Protein AF-A0A2S7XIA9-F1 (afdb_monomer_lite)

Secondary structure (DSSP, 8-state):
--HHHHHHHHHHHHHHIIIII--HHHHHHHHHHHHHHHHHHHHHHHHHHHHHHHHH-TT--GGGGGG-----------TT--HHHHHHHHHHHHHHHHHHHHHTTPPPPHHHHHHHHHHHTTT-

Sequence (124 aa):
MDNVSIALHQLNRAIDLYFEQKDFVSAITLSNAAQAILVKKWIVDSQAKACEDVIFNSTQSPDILQYAHKMDLCISFSSLDSHDELEEKAHQILMRCCENIMRMNLPRSNQVSVFIRSKSKILV

pLDDT: mean 82.2, std 17.35, range [29.97, 97.81]

Radius of gyration: 16.8 Å; chains: 1; bounding box: 39×35×50 Å

Structure (mmCIF, N/CA/C/O backbone):
data_AF-A0A2S7XIA9-F1
#
_entry.id   AF-A0A2S7XIA9-F1
#
loop_
_atom_site.group_PDB
_atom_site.id
_atom_site.type_symbol
_atom_site.label_atom_id
_atom_site.label_alt_id
_atom_site.label_comp_id
_atom_site.label_asym_id
_atom_site.label_entity_id
_atom_site.label_seq_id
_atom_site.pdbx_PDB_ins_code
_atom_site.Cartn_x
_atom_site.Cartn_y
_atom_site.Cartn_z
_atom_site.occupancy
_atom_site.B_iso_or_equiv
_atom_site.auth_seq_id
_atom_site.auth_comp_id
_atom_site.auth_asym_id
_atom_site.auth_atom_id
_atom_site.pdbx_PDB_model_num
ATOM 1 N N . MET A 1 1 ? 5.325 -15.724 -9.581 1.00 53.66 1 MET A N 1
ATOM 2 C CA . MET A 1 1 ? 4.307 -14.907 -8.890 1.00 53.66 1 MET A CA 1
ATOM 3 C C . MET A 1 1 ? 4.792 -13.469 -8.972 1.00 53.66 1 MET A C 1
ATOM 5 O O . MET A 1 1 ? 5.955 -13.243 -8.665 1.00 53.66 1 MET A O 1
ATOM 9 N N . ASP A 1 2 ? 3.995 -12.546 -9.501 1.00 83.25 2 ASP A N 1
ATOM 10 C CA . ASP A 1 2 ? 4.416 -11.151 -9.668 1.00 83.25 2 ASP A CA 1
ATOM 11 C C . ASP A 1 2 ? 4.419 -10.440 -8.303 1.00 83.25 2 ASP A C 1
ATOM 13 O O . ASP A 1 2 ? 3.388 -10.366 -7.633 1.00 83.25 2 ASP A O 1
ATOM 17 N N . ASN A 1 3 ? 5.586 -9.949 -7.872 1.00 87.88 3 ASN A N 1
ATOM 18 C CA . ASN A 1 3 ? 5.756 -9.295 -6.571 1.00 87.88 3 ASN A CA 1
ATOM 19 C C . ASN A 1 3 ? 4.836 -8.073 -6.428 1.00 87.88 3 ASN A C 1
ATOM 21 O O . ASN A 1 3 ? 4.356 -7.791 -5.333 1.00 87.88 3 ASN A O 1
ATOM 25 N N . VAL A 1 4 ? 4.525 -7.384 -7.530 1.00 90.31 4 VAL A N 1
ATOM 26 C CA . VAL A 1 4 ? 3.591 -6.249 -7.516 1.00 90.31 4 VAL A CA 1
ATOM 27 C C . VAL A 1 4 ? 2.192 -6.701 -7.137 1.00 90.31 4 VAL A C 1
ATOM 29 O O . VAL A 1 4 ? 1.556 -6.085 -6.289 1.00 90.31 4 VAL A O 1
ATOM 32 N N . SER A 1 5 ? 1.732 -7.809 -7.710 1.00 92.69 5 SER A N 1
ATOM 33 C CA . SER A 1 5 ? 0.429 -8.387 -7.383 1.00 92.69 5 SER A CA 1
ATOM 34 C C . SER A 1 5 ? 0.323 -8.751 -5.893 1.00 92.69 5 SER A C 1
ATOM 36 O O . SER A 1 5 ? -0.724 -8.534 -5.284 1.00 92.69 5 SER A O 1
ATOM 38 N N . ILE A 1 6 ? 1.417 -9.221 -5.276 1.00 93.81 6 ILE A N 1
ATOM 39 C CA . ILE A 1 6 ? 1.489 -9.464 -3.823 1.00 93.81 6 ILE A CA 1
ATOM 40 C C . ILE A 1 6 ? 1.353 -8.149 -3.046 1.00 93.81 6 ILE A C 1
ATOM 42 O O . ILE A 1 6 ? 0.549 -8.075 -2.120 1.00 93.81 6 ILE A O 1
ATOM 46 N N . ALA A 1 7 ? 2.088 -7.105 -3.437 1.00 94.25 7 ALA A N 1
ATOM 47 C CA . ALA A 1 7 ? 2.022 -5.800 -2.780 1.00 94.25 7 ALA A CA 1
ATOM 48 C C . ALA A 1 7 ? 0.618 -5.179 -2.861 1.00 94.25 7 ALA A C 1
ATOM 50 O O . ALA A 1 7 ? 0.101 -4.676 -1.866 1.00 94.25 7 ALA A O 1
ATOM 51 N N . LEU A 1 8 ? -0.032 -5.265 -4.027 1.00 94.94 8 LEU A N 1
ATOM 52 C CA . LEU A 1 8 ? -1.402 -4.786 -4.220 1.00 94.94 8 LEU A CA 1
ATOM 53 C C . LEU A 1 8 ? -2.400 -5.567 -3.359 1.00 94.94 8 LEU A C 1
ATOM 55 O O . LEU A 1 8 ? -3.286 -4.973 -2.747 1.00 94.94 8 LEU A O 1
ATOM 59 N N . HIS A 1 9 ? -2.246 -6.891 -3.274 1.00 96.00 9 HIS A N 1
ATOM 60 C CA . HIS A 1 9 ? -3.089 -7.719 -2.418 1.00 96.00 9 HIS A CA 1
ATOM 61 C C . HIS A 1 9 ? -2.909 -7.379 -0.931 1.00 96.00 9 HIS A C 1
ATOM 63 O O . HIS A 1 9 ? -3.900 -7.200 -0.221 1.00 96.00 9 HIS A O 1
ATOM 69 N N . GLN A 1 10 ? -1.662 -7.235 -0.470 1.00 95.69 10 GLN A N 1
ATOM 70 C CA . GLN A 1 10 ? -1.357 -6.842 0.907 1.00 95.69 10 GLN A CA 1
ATOM 71 C C . GLN A 1 10 ? -1.932 -5.468 1.246 1.00 95.69 10 GLN A C 1
ATOM 73 O O . GLN A 1 10 ? -2.532 -5.314 2.307 1.00 95.69 10 GLN A O 1
ATOM 78 N N . LEU A 1 11 ? -1.820 -4.496 0.335 1.00 96.69 11 LEU A N 1
ATOM 79 C CA . LEU A 1 11 ? -2.389 -3.170 0.546 1.00 96.69 11 LEU A CA 1
ATOM 80 C C . LEU A 1 11 ? -3.919 -3.202 0.623 1.00 96.69 11 LEU A C 1
ATOM 82 O O . LEU A 1 11 ? -4.486 -2.569 1.507 1.00 96.69 11 LEU A O 1
ATOM 86 N N . ASN A 1 12 ? -4.594 -3.954 -0.252 1.00 97.00 12 ASN A N 1
ATOM 87 C CA . ASN A 1 12 ? -6.052 -4.096 -0.176 1.00 97.00 12 ASN A CA 1
ATOM 88 C C . ASN A 1 12 ? -6.469 -4.646 1.187 1.00 97.00 12 ASN A C 1
ATOM 90 O O . ASN A 1 12 ? -7.336 -4.073 1.840 1.00 97.00 12 ASN A O 1
ATOM 94 N N . ARG A 1 13 ? -5.787 -5.699 1.652 1.00 97.81 13 ARG A N 1
ATOM 95 C CA . ARG A 1 13 ? -6.069 -6.276 2.965 1.00 97.81 13 ARG A CA 1
ATOM 96 C C . ARG A 1 13 ? -5.785 -5.293 4.102 1.00 97.81 13 ARG A C 1
ATOM 98 O O . ARG A 1 13 ? -6.547 -5.261 5.062 1.00 97.81 13 ARG A O 1
ATOM 105 N N . ALA A 1 14 ? -4.721 -4.498 4.006 1.00 97.50 14 ALA A N 1
ATOM 106 C CA . ALA A 1 14 ? -4.405 -3.469 4.993 1.00 97.50 14 ALA A CA 1
ATOM 107 C C . ALA A 1 14 ? -5.492 -2.382 5.071 1.00 97.50 14 ALA A C 1
ATOM 109 O O . ALA A 1 14 ? -5.852 -1.962 6.168 1.00 97.50 14 ALA A O 1
ATOM 110 N N . ILE A 1 15 ? -6.049 -1.969 3.928 1.00 97.19 15 ILE A N 1
ATOM 111 C CA . ILE A 1 15 ? -7.159 -1.005 3.864 1.00 97.19 15 ILE A CA 1
ATOM 112 C C . ILE A 1 15 ? -8.424 -1.588 4.505 1.00 97.19 15 ILE A C 1
ATOM 114 O O . ILE A 1 15 ? -9.072 -0.903 5.297 1.00 97.19 15 ILE A O 1
ATOM 118 N N . ASP A 1 16 ? -8.752 -2.849 4.211 1.00 97.44 16 ASP A N 1
ATOM 119 C CA . ASP A 1 16 ? -9.907 -3.522 4.816 1.00 97.44 16 ASP A CA 1
ATOM 120 C C . ASP A 1 16 ? -9.739 -3.626 6.346 1.00 97.44 16 ASP A C 1
ATOM 122 O O . ASP A 1 16 ? -10.664 -3.339 7.102 1.00 97.44 16 ASP A O 1
ATOM 126 N N . LEU A 1 17 ? -8.535 -3.964 6.829 1.00 97.56 17 LEU A N 1
ATOM 127 C CA . LEU A 1 17 ? -8.224 -4.005 8.265 1.00 97.56 17 LEU A CA 1
ATOM 128 C C . LEU A 1 17 ? -8.374 -2.635 8.938 1.00 97.56 17 LEU A C 1
ATOM 130 O O . LEU A 1 17 ? -8.906 -2.560 10.044 1.00 97.56 17 LEU A O 1
ATOM 134 N N . TYR A 1 18 ? -7.941 -1.567 8.267 1.00 96.88 18 TYR A N 1
ATOM 135 C CA . TYR A 1 18 ? -8.046 -0.197 8.765 1.00 96.88 18 TYR A CA 1
ATOM 136 C C . TYR A 1 18 ? -9.506 0.257 8.906 1.00 96.88 18 TYR A C 1
ATOM 138 O O . TYR A 1 18 ? -9.891 0.742 9.968 1.00 96.88 18 TYR A O 1
ATOM 146 N N . PHE A 1 19 ? -10.336 0.072 7.872 1.00 94.62 19 PHE A N 1
ATOM 147 C CA . PHE A 1 19 ? -11.721 0.557 7.892 1.00 94.62 19 PHE A CA 1
ATOM 148 C C . PHE A 1 19 ? -12.698 -0.366 8.619 1.00 94.62 19 PHE A C 1
ATOM 150 O O . PHE A 1 19 ? -13.545 0.117 9.370 1.00 94.62 19 PHE A O 1
ATOM 157 N N . GLU A 1 20 ? -12.634 -1.674 8.367 1.00 95.25 20 GLU A N 1
ATOM 158 C CA . GLU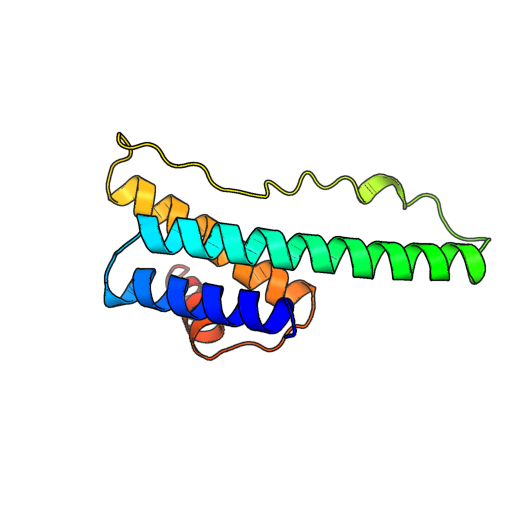 A 1 20 ? -13.667 -2.610 8.824 1.00 95.25 20 GLU A CA 1
ATOM 159 C C . GLU A 1 20 ? -13.389 -3.128 10.233 1.00 95.25 20 GLU A C 1
ATOM 161 O O . GLU A 1 20 ? -14.312 -3.305 11.025 1.00 95.25 20 GLU A O 1
ATOM 166 N N . GLN A 1 21 ? -12.115 -3.382 10.543 1.00 95.00 21 GLN A N 1
ATOM 167 C CA . GLN A 1 21 ? -11.711 -4.069 11.774 1.00 95.00 21 GLN A CA 1
ATOM 168 C C . GLN A 1 21 ? -11.019 -3.145 12.778 1.00 95.00 21 GLN A C 1
ATOM 170 O O . GLN A 1 21 ? -10.894 -3.520 13.941 1.00 95.00 21 GLN A O 1
ATOM 175 N N . LYS A 1 22 ? -10.584 -1.951 12.349 1.00 94.88 22 LYS A N 1
ATOM 176 C CA . LYS A 1 22 ? -9.752 -1.027 13.139 1.00 94.88 22 LYS A CA 1
ATOM 177 C C . LYS A 1 22 ? -8.501 -1.704 13.719 1.00 94.88 22 LYS A C 1
ATOM 179 O O . LYS A 1 22 ? -8.007 -1.334 14.778 1.00 94.88 22 LYS A O 1
ATOM 184 N N . ASP A 1 23 ? -7.978 -2.709 13.015 1.00 96.56 23 ASP A N 1
ATOM 185 C CA . ASP A 1 23 ? -6.736 -3.386 13.388 1.00 96.56 23 ASP A CA 1
ATOM 186 C C . ASP A 1 23 ? -5.551 -2.648 12.759 1.00 96.56 23 ASP A C 1
ATOM 188 O O . ASP A 1 23 ? -5.043 -2.991 11.684 1.00 96.56 23 ASP A O 1
ATOM 192 N N . PHE A 1 24 ? -5.140 -1.575 13.431 1.00 95.75 24 PHE A N 1
ATOM 193 C CA . PHE A 1 24 ? -4.103 -0.677 12.936 1.00 95.75 24 PHE A CA 1
ATOM 194 C C . PHE A 1 24 ? -2.710 -1.299 12.950 1.00 95.75 24 PHE A C 1
ATOM 196 O O . PHE A 1 24 ? -1.908 -1.007 12.067 1.00 95.75 24 PHE A O 1
ATOM 203 N N . VAL A 1 25 ? -2.423 -2.207 13.884 1.00 95.50 25 VAL A N 1
ATOM 204 C CA . VAL A 1 25 ? -1.130 -2.904 13.949 1.00 95.50 25 VAL A CA 1
ATOM 205 C C . VAL A 1 25 ? -0.949 -3.799 12.726 1.00 95.50 25 VAL A C 1
ATOM 207 O O . VAL A 1 25 ? 0.083 -3.733 12.045 1.00 95.50 25 VAL A O 1
ATOM 210 N N . SER A 1 26 ? -1.965 -4.598 12.394 1.00 96.12 26 SER A N 1
ATOM 211 C CA . SER A 1 26 ? -1.929 -5.442 11.200 1.00 96.12 26 SER A CA 1
ATOM 212 C C . SER A 1 26 ? -1.943 -4.602 9.922 1.00 96.12 26 SER A C 1
ATOM 214 O O . SER A 1 26 ? -1.203 -4.908 8.982 1.00 96.12 26 SER A O 1
ATOM 216 N N . ALA A 1 27 ? -2.718 -3.510 9.892 1.00 96.94 27 ALA A N 1
ATOM 217 C CA . ALA A 1 27 ? -2.743 -2.584 8.762 1.00 96.94 27 ALA A CA 1
ATOM 218 C C . ALA A 1 27 ? -1.367 -1.943 8.513 1.00 96.94 27 ALA A C 1
ATOM 220 O O . ALA A 1 27 ? -0.888 -1.964 7.377 1.00 96.94 27 ALA A O 1
ATOM 221 N N . ILE A 1 28 ? -0.688 -1.440 9.552 1.00 96.06 28 ILE A N 1
ATOM 222 C CA . ILE A 1 28 ? 0.671 -0.883 9.449 1.00 96.06 28 ILE A CA 1
ATOM 223 C C . ILE A 1 28 ? 1.642 -1.951 8.948 1.00 96.06 28 ILE A C 1
ATOM 225 O O . ILE A 1 28 ? 2.396 -1.710 8.006 1.00 96.06 28 ILE A O 1
ATOM 229 N N . THR A 1 29 ? 1.598 -3.146 9.538 1.00 95.75 29 THR A N 1
ATOM 230 C CA . THR A 1 29 ? 2.501 -4.251 9.191 1.00 95.75 29 THR A CA 1
ATOM 231 C C . THR A 1 29 ? 2.390 -4.637 7.716 1.00 95.75 29 THR A C 1
ATOM 233 O O . THR A 1 29 ? 3.397 -4.682 7.005 1.00 95.75 29 THR A O 1
ATOM 236 N N . LEU A 1 30 ? 1.169 -4.866 7.228 1.00 96.50 30 LEU A N 1
ATOM 237 C CA . LEU A 1 30 ? 0.935 -5.222 5.827 1.00 96.50 30 LEU A CA 1
ATOM 238 C C . LEU A 1 30 ? 1.253 -4.068 4.873 1.00 96.50 30 LEU A C 1
ATOM 240 O O . LEU A 1 30 ? 1.787 -4.305 3.791 1.00 96.50 30 LEU A O 1
ATOM 244 N N . SER A 1 31 ? 0.987 -2.825 5.278 1.00 95.75 31 SER A N 1
ATOM 245 C CA . SER A 1 31 ? 1.335 -1.647 4.478 1.00 95.75 31 SER A CA 1
ATOM 246 C C . SER A 1 31 ? 2.846 -1.484 4.342 1.00 95.75 31 SER A C 1
ATOM 248 O O . SER A 1 31 ? 3.332 -1.252 3.242 1.00 95.75 31 SER A O 1
ATOM 250 N N . ASN A 1 32 ? 3.613 -1.681 5.418 1.00 94.62 32 ASN A N 1
ATOM 251 C CA . ASN A 1 32 ? 5.077 -1.668 5.372 1.00 94.62 32 ASN A CA 1
ATOM 252 C C . ASN A 1 32 ? 5.624 -2.771 4.445 1.00 94.62 32 ASN A C 1
ATOM 254 O O . ASN A 1 32 ? 6.541 -2.524 3.659 1.00 94.62 32 ASN A O 1
ATOM 258 N N . ALA A 1 33 ? 5.042 -3.975 4.488 1.00 93.44 33 ALA A N 1
ATOM 259 C CA . ALA A 1 33 ? 5.422 -5.070 3.595 1.00 93.44 33 ALA A CA 1
ATOM 260 C C . ALA A 1 33 ? 5.132 -4.742 2.117 1.00 93.44 33 ALA A C 1
ATOM 262 O O . ALA A 1 33 ? 6.007 -4.911 1.262 1.00 93.44 33 ALA A O 1
ATOM 263 N N . ALA A 1 34 ? 3.950 -4.190 1.824 1.00 94.31 34 ALA A N 1
ATOM 264 C CA . ALA A 1 34 ? 3.597 -3.726 0.487 1.00 94.31 34 ALA A CA 1
ATOM 265 C C . ALA A 1 34 ? 4.543 -2.608 0.019 1.00 94.31 34 ALA A C 1
ATOM 267 O O . ALA A 1 34 ? 5.096 -2.678 -1.081 1.00 94.31 34 ALA A O 1
ATOM 268 N N . GLN A 1 35 ? 4.794 -1.614 0.874 1.00 92.50 35 GLN A N 1
ATOM 269 C CA . GLN A 1 35 ? 5.677 -0.485 0.602 1.00 92.50 35 GLN A CA 1
ATOM 270 C C . GLN A 1 35 ? 7.095 -0.946 0.248 1.00 92.50 35 GLN A C 1
ATOM 272 O O . GLN A 1 35 ? 7.656 -0.472 -0.739 1.00 92.50 35 GLN A O 1
ATOM 277 N N . ALA A 1 36 ? 7.663 -1.905 0.983 1.00 91.00 36 ALA A N 1
ATOM 278 C CA . ALA A 1 36 ? 8.995 -2.439 0.697 1.00 91.00 36 ALA A CA 1
ATOM 279 C C . ALA A 1 36 ? 9.097 -3.036 -0.720 1.00 91.00 36 ALA A C 1
ATOM 281 O O . ALA A 1 36 ? 10.086 -2.819 -1.427 1.00 91.00 36 ALA A O 1
ATOM 282 N N . ILE A 1 37 ? 8.058 -3.747 -1.166 1.00 91.94 37 ILE A N 1
ATOM 283 C CA . ILE A 1 37 ? 8.002 -4.312 -2.519 1.00 91.94 37 ILE A CA 1
ATOM 284 C C . ILE A 1 37 ? 7.852 -3.204 -3.571 1.00 91.94 37 ILE A C 1
ATOM 286 O O . ILE A 1 37 ? 8.563 -3.215 -4.580 1.00 91.94 37 ILE A O 1
ATOM 290 N N . LEU A 1 38 ? 6.958 -2.241 -3.330 1.00 89.56 38 LEU A N 1
ATOM 291 C CA . LEU A 1 38 ? 6.711 -1.109 -4.226 1.00 89.56 38 LEU A CA 1
ATOM 292 C C . LEU A 1 38 ? 7.974 -0.262 -4.429 1.00 89.56 38 LEU A C 1
ATOM 294 O O . LEU A 1 38 ? 8.315 0.055 -5.567 1.00 89.56 38 LEU A O 1
ATOM 298 N N . VAL A 1 39 ? 8.718 0.042 -3.360 1.00 87.50 39 VAL A N 1
ATOM 299 C CA . VAL A 1 39 ? 9.983 0.785 -3.473 1.00 87.50 39 VAL A CA 1
ATOM 300 C C . VAL A 1 39 ? 11.028 -0.015 -4.237 1.00 87.50 39 VAL A C 1
ATOM 302 O O . VAL A 1 39 ? 11.693 0.535 -5.112 1.00 87.50 39 VAL A O 1
ATOM 305 N N . LYS A 1 40 ? 11.159 -1.319 -3.968 1.00 87.69 40 LYS A N 1
ATOM 306 C CA . LYS A 1 40 ? 12.103 -2.161 -4.710 1.00 87.69 40 LYS A CA 1
ATOM 307 C C . LYS A 1 40 ? 11.807 -2.145 -6.211 1.00 87.69 40 LYS A C 1
ATOM 309 O O . LYS A 1 40 ? 12.738 -2.010 -7.000 1.00 87.69 40 LYS A O 1
ATOM 314 N N . LYS A 1 41 ? 10.532 -2.242 -6.605 1.00 88.25 41 LYS A N 1
ATOM 315 C CA . LYS A 1 41 ? 10.132 -2.098 -8.010 1.00 88.25 41 LYS A CA 1
ATOM 316 C C . LYS A 1 41 ? 10.503 -0.723 -8.560 1.00 88.25 41 LYS A C 1
ATOM 318 O O . LYS A 1 41 ? 11.132 -0.656 -9.609 1.00 88.25 41 LYS A O 1
ATOM 323 N N . TRP A 1 42 ? 10.154 0.347 -7.848 1.00 85.31 42 TRP A N 1
ATOM 324 C CA . TRP A 1 42 ? 10.445 1.708 -8.289 1.00 85.31 42 TRP A CA 1
ATOM 325 C C . TRP A 1 42 ? 11.942 1.944 -8.519 1.00 85.31 42 TRP A C 1
ATOM 327 O O . TRP A 1 42 ? 12.316 2.553 -9.518 1.00 85.31 42 TRP A O 1
ATOM 337 N N . ILE A 1 43 ? 12.803 1.424 -7.638 1.00 85.12 43 ILE A N 1
ATOM 338 C CA . ILE A 1 43 ? 14.262 1.502 -7.789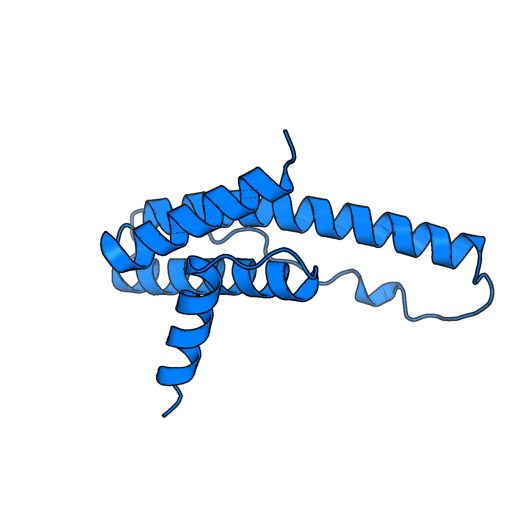 1.00 85.12 43 ILE A CA 1
ATOM 339 C C . ILE A 1 43 ? 14.714 0.776 -9.058 1.00 85.12 43 ILE A C 1
ATOM 341 O O . ILE A 1 43 ? 15.489 1.339 -9.825 1.00 85.12 43 ILE A O 1
ATOM 345 N N . VAL A 1 44 ? 14.227 -0.445 -9.298 1.00 86.25 44 VAL A N 1
ATOM 346 C CA . VAL A 1 44 ? 14.589 -1.226 -10.493 1.00 86.25 44 VAL A CA 1
ATOM 347 C C . VAL A 1 44 ? 14.142 -0.515 -11.772 1.00 86.25 44 VAL A C 1
ATOM 349 O O . VAL A 1 44 ? 14.946 -0.358 -12.688 1.00 86.25 44 VAL A O 1
ATOM 352 N N . ASP A 1 45 ? 12.902 -0.024 -11.814 1.00 84.38 45 ASP A N 1
ATOM 353 C CA . ASP A 1 45 ? 12.367 0.709 -12.969 1.00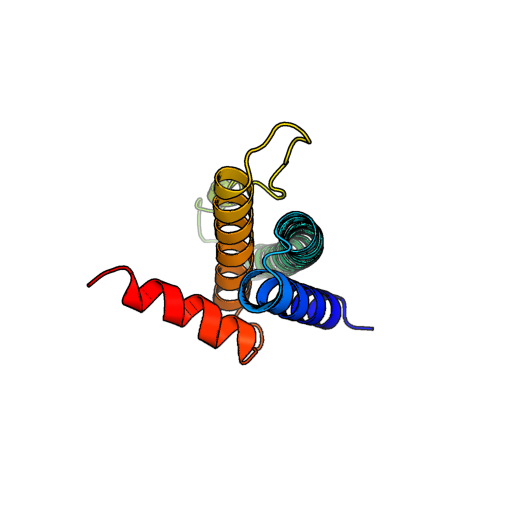 84.38 45 ASP A CA 1
ATOM 354 C C . ASP A 1 45 ? 13.155 2.016 -13.206 1.00 84.38 45 ASP A C 1
ATOM 356 O O . ASP A 1 45 ? 13.462 2.378 -14.342 1.00 84.38 45 ASP A O 1
ATOM 360 N N . SER A 1 46 ? 13.545 2.708 -12.129 1.00 82.12 46 SER A N 1
ATOM 361 C CA . SER A 1 46 ? 14.342 3.939 -12.201 1.00 82.12 46 SER A CA 1
ATOM 362 C C . SER A 1 46 ? 15.771 3.691 -12.681 1.00 82.12 46 SER A C 1
ATOM 364 O O . SER A 1 46 ? 16.301 4.480 -13.458 1.00 82.12 46 SER A O 1
ATOM 366 N N . GLN A 1 47 ? 16.397 2.596 -12.241 1.00 82.25 47 GLN A N 1
ATOM 367 C CA . GLN A 1 47 ? 17.724 2.191 -12.708 1.00 82.25 47 GLN A CA 1
ATOM 368 C C . GLN A 1 47 ? 17.702 1.829 -14.191 1.00 82.25 47 GLN A C 1
ATOM 370 O O . GLN A 1 47 ? 18.572 2.283 -14.927 1.00 82.25 47 GLN A O 1
ATOM 375 N N . ALA A 1 48 ? 16.695 1.071 -14.638 1.00 81.69 48 ALA A N 1
ATOM 376 C CA . ALA A 1 48 ? 16.527 0.740 -16.051 1.00 81.69 48 ALA A CA 1
ATOM 377 C C . ALA A 1 48 ? 16.423 2.012 -16.905 1.00 81.69 48 ALA A C 1
ATOM 379 O O . ALA A 1 48 ? 17.175 2.169 -17.864 1.00 81.69 48 ALA A O 1
ATOM 380 N N . LYS A 1 49 ? 15.587 2.969 -16.480 1.00 80.50 49 LYS A N 1
ATOM 381 C CA . LYS A 1 49 ? 15.452 4.263 -17.154 1.00 80.50 49 LYS A CA 1
ATOM 382 C C . LYS A 1 49 ? 16.756 5.068 -17.158 1.00 80.50 49 LYS A C 1
ATOM 384 O O . LYS A 1 49 ? 17.134 5.606 -18.188 1.00 80.50 49 LYS A O 1
ATOM 389 N N . ALA A 1 50 ? 17.469 5.130 -16.033 1.00 77.38 50 ALA A N 1
ATOM 390 C CA . ALA A 1 50 ? 18.748 5.835 -15.963 1.00 77.38 50 ALA A CA 1
ATOM 391 C C . ALA A 1 50 ? 19.806 5.204 -16.885 1.00 77.38 50 ALA A C 1
ATOM 393 O O . ALA A 1 50 ? 20.579 5.921 -17.516 1.00 77.38 50 ALA A O 1
ATOM 394 N N . CYS A 1 51 ? 19.837 3.873 -16.996 1.00 75.69 51 CYS A N 1
ATOM 395 C CA . CYS A 1 51 ? 20.703 3.186 -17.950 1.00 75.69 51 CYS A CA 1
ATOM 396 C C . CYS A 1 51 ? 20.333 3.527 -19.397 1.00 75.69 51 CYS A C 1
ATOM 398 O O . CYS A 1 51 ? 21.228 3.812 -20.188 1.00 75.69 51 CYS A O 1
ATOM 400 N N . GLU A 1 52 ? 19.042 3.539 -19.739 1.00 76.75 52 GLU A N 1
ATOM 401 C CA . GLU A 1 52 ? 18.572 3.980 -21.056 1.00 76.75 52 GLU A CA 1
ATOM 402 C C . GLU A 1 52 ? 18.986 5.432 -21.337 1.00 76.75 52 GLU A C 1
ATOM 404 O O . GLU A 1 52 ? 19.554 5.713 -22.390 1.00 76.75 52 GLU A O 1
ATOM 409 N N . ASP A 1 53 ? 18.806 6.341 -20.380 1.00 70.69 53 ASP A N 1
ATOM 410 C CA . ASP A 1 53 ? 19.181 7.748 -20.533 1.00 70.69 53 ASP A CA 1
ATOM 411 C C . ASP A 1 53 ? 20.698 7.931 -20.721 1.00 70.69 53 ASP A C 1
ATOM 413 O O . ASP A 1 53 ? 21.127 8.718 -21.561 1.00 70.69 53 ASP A O 1
ATOM 417 N N . VAL A 1 54 ? 21.543 7.171 -20.019 1.00 73.12 54 VAL A N 1
ATOM 418 C CA . VAL A 1 54 ? 23.004 7.234 -20.216 1.00 73.12 54 VAL A CA 1
ATOM 419 C C . VAL A 1 54 ? 23.420 6.651 -21.570 1.00 73.12 54 VAL A C 1
ATOM 421 O O . VAL A 1 54 ? 24.287 7.216 -22.238 1.00 73.12 54 VAL A O 1
ATOM 424 N N . ILE A 1 55 ? 22.820 5.531 -21.984 1.00 68.62 55 ILE A N 1
ATOM 425 C CA . ILE A 1 55 ? 23.168 4.842 -23.236 1.00 68.62 55 ILE A CA 1
ATOM 426 C C . ILE A 1 55 ? 22.684 5.634 -24.459 1.00 68.62 55 ILE A C 1
ATOM 428 O O . ILE A 1 55 ? 23.398 5.704 -25.458 1.00 68.62 55 ILE A O 1
ATOM 432 N N . PHE A 1 56 ? 21.494 6.237 -24.392 1.00 66.75 56 PHE A N 1
ATOM 433 C CA . PHE A 1 56 ? 20.840 6.866 -25.543 1.00 66.75 56 PHE A CA 1
ATOM 434 C C . PHE A 1 56 ? 20.854 8.404 -25.518 1.00 66.75 56 PHE A C 1
ATOM 436 O O . PHE A 1 56 ? 20.843 9.012 -26.586 1.00 66.75 56 PHE A O 1
ATOM 443 N N . ASN A 1 57 ? 20.943 9.048 -24.347 1.00 59.50 57 ASN A N 1
ATOM 444 C CA . ASN A 1 57 ? 20.822 10.506 -24.175 1.00 59.50 57 ASN A CA 1
ATOM 445 C C . ASN A 1 57 ? 22.085 11.159 -23.572 1.00 59.50 57 ASN A C 1
ATOM 447 O O . ASN A 1 57 ? 21.983 12.115 -22.807 1.00 59.50 57 ASN A O 1
ATOM 451 N N . SER A 1 58 ? 23.278 10.691 -23.966 1.00 54.12 58 SER A N 1
ATOM 452 C CA . SER A 1 58 ? 24.628 11.084 -23.491 1.00 54.12 58 SER A CA 1
ATOM 453 C C . SER A 1 58 ? 24.956 12.599 -23.373 1.00 54.12 58 SER A C 1
ATOM 455 O O . SER A 1 58 ? 26.072 12.937 -22.977 1.00 54.12 58 SER A O 1
ATOM 457 N N . THR A 1 59 ? 24.058 13.536 -23.689 1.00 54.59 59 THR A N 1
ATOM 458 C CA . THR A 1 59 ? 24.348 14.984 -23.735 1.00 54.59 59 THR A CA 1
ATOM 459 C C . THR A 1 59 ? 23.404 15.914 -22.957 1.00 54.59 59 THR A C 1
ATOM 461 O O . THR A 1 59 ? 23.551 17.128 -23.070 1.00 54.59 59 THR A O 1
ATOM 464 N N . GLN A 1 60 ? 22.475 15.429 -22.128 1.00 51.34 60 GLN A N 1
ATOM 465 C CA . GLN A 1 60 ? 21.660 16.277 -21.226 1.00 51.34 60 GLN A CA 1
ATOM 466 C C . GLN A 1 60 ? 21.378 15.471 -19.944 1.00 51.34 60 GLN A C 1
ATOM 468 O O . GLN A 1 60 ? 20.993 14.322 -20.061 1.00 51.34 60 GLN A O 1
ATOM 473 N N . SER A 1 61 ? 21.523 15.900 -18.691 1.00 47.78 61 SER A N 1
ATOM 474 C CA . SER A 1 61 ? 21.713 17.182 -18.006 1.00 47.78 61 SER A CA 1
ATOM 475 C C . SER A 1 61 ? 22.111 16.868 -16.529 1.00 47.78 61 SER A C 1
ATOM 477 O O . SER A 1 61 ? 22.105 15.701 -16.130 1.00 47.78 61 SER A O 1
ATOM 479 N N . PRO A 1 62 ? 22.448 17.860 -15.676 1.00 46.34 62 PRO A N 1
ATOM 480 C CA . PRO A 1 62 ? 22.947 17.656 -14.303 1.00 46.34 62 PRO A CA 1
ATOM 481 C C . PRO A 1 62 ? 21.901 17.237 -13.243 1.00 46.34 62 PRO A C 1
ATOM 483 O O . PRO A 1 62 ? 22.242 17.156 -12.063 1.00 46.34 62 PRO A O 1
ATOM 486 N N . ASP A 1 63 ? 20.646 16.961 -13.608 1.00 47.22 63 ASP A N 1
ATOM 487 C CA . ASP A 1 63 ? 19.542 16.761 -12.643 1.00 47.22 63 ASP A CA 1
ATOM 488 C C . ASP A 1 63 ? 19.523 15.384 -11.945 1.00 47.22 63 ASP A C 1
ATOM 490 O O . ASP A 1 63 ? 18.642 15.082 -11.138 1.00 47.22 63 ASP A O 1
ATOM 494 N N . ILE A 1 64 ? 20.530 14.542 -12.193 1.00 48.91 64 ILE A N 1
ATOM 495 C CA . ILE A 1 64 ? 20.620 13.166 -11.672 1.00 48.91 64 ILE A CA 1
ATOM 496 C C . ILE A 1 64 ? 20.715 13.126 -10.126 1.00 48.91 64 ILE A C 1
ATOM 498 O O . ILE A 1 64 ? 20.419 12.107 -9.501 1.00 48.91 64 ILE A O 1
ATOM 502 N N . LEU A 1 65 ? 21.047 14.242 -9.468 1.00 44.72 65 LEU A N 1
ATOM 503 C CA . LEU A 1 65 ? 21.265 14.296 -8.017 1.00 44.72 65 LEU A CA 1
ATOM 504 C C . LEU A 1 65 ? 19.992 14.379 -7.150 1.00 44.72 65 LEU A C 1
ATOM 506 O O . LEU A 1 65 ? 20.097 14.244 -5.932 1.00 44.72 65 LEU A O 1
ATOM 510 N N . GLN A 1 66 ? 18.788 14.515 -7.720 1.00 43.00 66 GLN A N 1
ATOM 511 C CA . GLN A 1 66 ? 17.541 14.455 -6.930 1.00 43.00 66 GLN A CA 1
ATOM 512 C C . GLN A 1 66 ? 17.030 13.031 -6.642 1.00 43.00 66 GLN A C 1
ATOM 514 O O . GLN A 1 66 ? 16.046 12.866 -5.920 1.00 43.00 66 GLN A O 1
ATOM 519 N N . TYR A 1 67 ? 17.699 11.982 -7.134 1.00 46.75 67 TYR A N 1
AT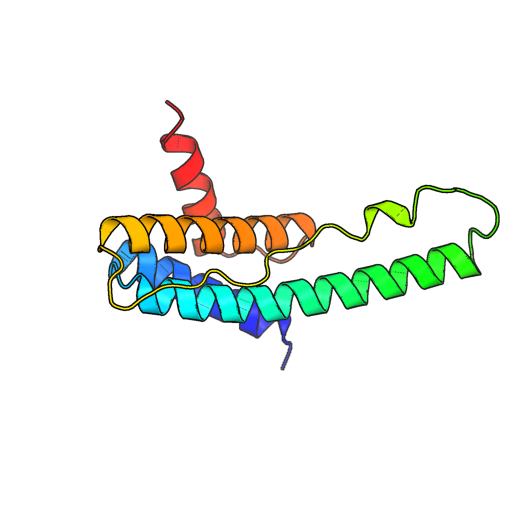OM 520 C CA . TYR A 1 67 ? 17.284 10.595 -6.871 1.00 46.75 67 TYR A CA 1
ATOM 521 C C . TYR A 1 67 ? 17.455 10.143 -5.411 1.00 46.75 67 TYR A C 1
ATOM 523 O O . TYR A 1 67 ? 16.907 9.113 -5.020 1.00 46.75 67 TYR A O 1
ATOM 531 N N . ALA A 1 68 ? 18.145 10.924 -4.577 1.00 39.88 68 ALA A N 1
ATOM 532 C CA . ALA A 1 68 ? 18.274 10.686 -3.142 1.00 39.88 68 ALA A CA 1
ATOM 533 C C . ALA A 1 68 ? 17.089 11.264 -2.346 1.00 39.88 68 ALA A C 1
ATOM 535 O O . ALA A 1 68 ? 17.275 11.906 -1.313 1.00 39.88 68 ALA A O 1
ATOM 536 N N . HIS A 1 69 ? 15.849 11.046 -2.794 1.00 46.47 69 HIS A N 1
ATOM 537 C CA . HIS A 1 69 ? 14.724 11.248 -1.888 1.00 46.47 69 HIS A CA 1
ATOM 538 C C . HIS A 1 69 ? 14.814 10.141 -0.838 1.00 46.47 69 HIS A C 1
ATOM 540 O O . HIS A 1 69 ? 14.634 8.966 -1.154 1.00 46.47 69 HIS A O 1
ATOM 546 N N . LYS A 1 70 ? 15.143 10.510 0.405 1.00 47.00 70 LYS A N 1
ATOM 547 C CA . LYS A 1 70 ? 15.077 9.625 1.572 1.00 47.00 70 LYS A CA 1
ATOM 548 C C . LYS A 1 70 ? 13.629 9.126 1.662 1.00 47.00 70 LYS A C 1
ATOM 550 O O . LYS A 1 70 ? 12.751 9.822 2.161 1.00 47.00 70 LYS A O 1
ATOM 555 N N . MET A 1 71 ? 13.339 7.987 1.041 1.00 55.25 71 MET A N 1
ATOM 556 C CA . MET A 1 71 ? 12.062 7.309 1.196 1.00 55.25 71 MET A CA 1
ATOM 557 C C . MET A 1 71 ? 12.122 6.677 2.579 1.00 55.25 71 MET A C 1
ATOM 559 O O . MET A 1 71 ? 12.826 5.688 2.770 1.00 55.25 71 MET A O 1
ATOM 563 N N . ASP A 1 72 ? 11.425 7.263 3.551 1.00 56.59 72 ASP A N 1
ATOM 564 C CA . ASP A 1 72 ? 11.161 6.570 4.809 1.00 56.59 72 ASP A CA 1
ATOM 565 C C . ASP A 1 72 ? 10.283 5.359 4.484 1.00 56.59 72 ASP A C 1
ATOM 567 O O . ASP A 1 72 ? 9.072 5.461 4.266 1.00 56.59 72 ASP A O 1
ATOM 571 N N . LEU A 1 73 ? 10.965 4.222 4.360 1.00 64.50 73 LEU A N 1
ATOM 572 C CA . LEU A 1 73 ? 10.460 2.949 3.853 1.00 64.50 73 LEU A CA 1
ATOM 573 C C . LEU A 1 73 ? 9.404 2.319 4.760 1.00 64.50 73 LEU A C 1
ATOM 575 O O . LEU A 1 73 ? 8.609 1.511 4.290 1.00 64.50 73 LEU A O 1
ATOM 579 N N . CYS A 1 74 ? 9.437 2.646 6.049 1.00 71.94 74 CYS A N 1
ATOM 580 C CA . CYS A 1 74 ? 8.720 1.911 7.074 1.00 71.94 74 CYS A CA 1
ATOM 581 C C . CYS A 1 74 ? 8.286 2.860 8.190 1.00 71.94 74 CYS A C 1
ATOM 583 O O . CYS A 1 74 ? 9.091 3.668 8.659 1.00 71.94 74 CYS A O 1
ATOM 58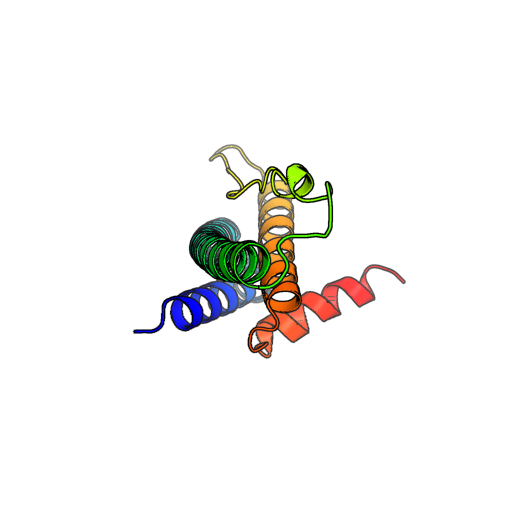5 N N . ILE A 1 75 ? 7.033 2.750 8.624 1.00 81.19 75 ILE A N 1
ATOM 586 C CA . ILE A 1 75 ? 6.585 3.374 9.870 1.00 81.19 75 ILE A CA 1
ATOM 587 C C . ILE A 1 75 ? 6.799 2.373 11.002 1.00 81.19 75 ILE A C 1
ATOM 589 O O . ILE A 1 75 ? 6.288 1.253 10.955 1.00 81.19 75 ILE A O 1
ATOM 593 N N . SER A 1 76 ? 7.567 2.789 12.010 1.00 82.81 76 SER A N 1
ATOM 594 C CA . SER A 1 76 ? 7.728 2.046 13.258 1.00 82.81 76 SER A CA 1
ATOM 595 C C . SER A 1 76 ? 6.585 2.370 14.218 1.00 82.81 76 SER A C 1
ATOM 597 O O . SER A 1 76 ? 6.142 3.519 14.312 1.00 82.81 76 SER A O 1
ATOM 599 N N . PHE A 1 77 ? 6.140 1.362 14.958 1.00 83.81 77 PHE A N 1
ATOM 600 C CA . PHE A 1 77 ? 5.180 1.504 16.044 1.00 83.81 77 PHE A CA 1
ATOM 601 C C . PHE A 1 77 ? 5.697 0.789 17.295 1.00 83.81 77 PHE A C 1
ATOM 603 O O . PHE A 1 77 ? 6.500 -0.142 17.219 1.00 83.81 77 PHE A O 1
ATOM 610 N N . SER A 1 78 ? 5.262 1.275 18.450 1.00 85.81 78 SER A N 1
ATOM 611 C CA . SER A 1 78 ? 5.626 0.796 19.779 1.00 85.81 78 SER A CA 1
ATOM 612 C C . SER A 1 78 ? 4.418 0.153 20.447 1.00 85.81 78 SER A C 1
ATOM 614 O O . SER A 1 78 ? 3.282 0.546 20.203 1.00 85.81 78 SER A O 1
ATOM 616 N N . SER A 1 79 ? 4.654 -0.784 21.367 1.00 81.94 79 SER A N 1
ATOM 617 C CA . SER A 1 79 ? 3.591 -1.323 22.226 1.00 81.94 79 SER A CA 1
ATOM 618 C C . SER A 1 79 ? 2.986 -0.278 23.173 1.00 81.94 79 SER A C 1
ATOM 620 O O . SER A 1 79 ? 1.985 -0.563 23.821 1.00 81.94 79 SER A O 1
ATOM 622 N N . LEU A 1 80 ? 3.626 0.888 23.306 1.00 87.56 80 LEU A N 1
ATOM 623 C CA . LEU A 1 80 ? 3.156 2.016 24.114 1.00 87.56 80 LEU A CA 1
ATOM 624 C C . LEU A 1 80 ? 2.324 3.026 23.315 1.00 87.56 80 LEU A C 1
ATOM 626 O O . LEU A 1 80 ? 1.770 3.934 23.929 1.00 87.56 80 LEU A O 1
ATOM 630 N N . ASP A 1 81 ? 2.264 2.896 21.986 1.00 90.19 81 ASP A N 1
ATOM 631 C CA . ASP A 1 81 ? 1.472 3.808 21.164 1.00 90.19 81 ASP A CA 1
ATOM 632 C C . ASP A 1 81 ? -0.011 3.670 21.528 1.00 90.19 81 ASP A C 1
ATOM 634 O O . ASP A 1 81 ? -0.551 2.566 21.653 1.00 90.19 81 ASP A O 1
ATOM 638 N N . SER A 1 82 ? -0.675 4.808 21.686 1.00 94.12 82 SER A N 1
ATOM 639 C CA . SER A 1 82 ? -2.120 4.863 21.855 1.00 94.12 82 SER A CA 1
ATOM 640 C C . SER A 1 82 ? -2.840 4.415 20.582 1.00 94.12 82 SER A C 1
ATOM 642 O O . SER A 1 82 ? -2.293 4.407 19.479 1.00 94.12 82 SER A O 1
ATOM 644 N N . HIS A 1 83 ? -4.110 4.054 20.731 1.00 92.06 83 HIS A N 1
ATOM 645 C CA . HIS A 1 83 ? -4.938 3.638 19.605 1.00 92.06 83 HIS A CA 1
ATOM 646 C C . HIS A 1 83 ? -5.043 4.727 18.520 1.00 92.06 83 HIS A C 1
ATOM 648 O O . HIS A 1 83 ? -4.949 4.411 17.337 1.00 92.06 83 HIS A O 1
ATOM 654 N N . ASP A 1 84 ? -5.163 5.996 18.916 1.00 93.62 84 ASP A N 1
ATOM 655 C CA . ASP A 1 84 ? -5.263 7.128 17.985 1.00 93.62 84 ASP A CA 1
ATOM 656 C C . ASP A 1 84 ? -3.931 7.381 17.256 1.00 93.62 84 ASP A C 1
ATOM 658 O O . ASP A 1 84 ? -3.914 7.629 16.051 1.00 93.62 84 ASP A O 1
ATOM 662 N N . GLU A 1 85 ? -2.794 7.233 17.947 1.00 94.50 85 GLU A N 1
ATOM 663 C CA . GLU A 1 85 ? -1.468 7.303 17.314 1.00 94.50 85 GLU A CA 1
ATOM 664 C C . GLU A 1 85 ? -1.259 6.160 16.313 1.00 94.50 85 GLU A C 1
ATOM 666 O O . GLU A 1 85 ? -0.674 6.360 15.246 1.00 94.50 85 GLU A O 1
ATOM 671 N N . LEU A 1 86 ? -1.742 4.955 16.630 1.00 94.00 86 LEU A N 1
ATOM 672 C CA . LEU A 1 86 ? -1.713 3.822 15.707 1.00 94.00 86 LEU A CA 1
ATOM 673 C C . LEU A 1 86 ? -2.616 4.065 14.493 1.00 94.00 86 LEU A C 1
ATOM 675 O O . LEU A 1 86 ? -2.217 3.733 13.376 1.00 94.00 86 LEU A O 1
ATOM 679 N N . GLU A 1 87 ? -3.789 4.671 14.681 1.00 95.38 87 GLU A N 1
ATOM 680 C CA . GLU A 1 87 ? -4.678 5.057 13.583 1.00 95.38 87 GLU A CA 1
ATOM 681 C C . GLU A 1 87 ? -3.993 6.044 12.637 1.00 95.38 87 GLU A C 1
ATOM 683 O O . GLU A 1 87 ? -3.984 5.844 11.419 1.00 95.38 87 GLU A O 1
ATOM 688 N N . GLU A 1 88 ? -3.369 7.084 13.192 1.00 93.56 88 GLU A N 1
ATOM 689 C CA . GLU A 1 88 ? -2.663 8.094 12.413 1.00 93.56 88 GLU A CA 1
ATOM 690 C C . GLU A 1 88 ? -1.484 7.476 11.649 1.00 93.56 88 GLU A C 1
ATOM 692 O O . GLU A 1 88 ? -1.334 7.686 10.442 1.00 93.56 88 GLU A O 1
ATOM 697 N N . LYS A 1 89 ? -0.679 6.640 12.314 1.00 93.75 89 LYS A N 1
ATOM 698 C CA . LYS A 1 89 ? 0.431 5.913 11.683 1.00 93.75 89 LYS A CA 1
ATOM 699 C C . LYS A 1 89 ? -0.056 4.994 10.563 1.00 93.75 89 LYS A C 1
ATOM 701 O O . LYS A 1 89 ? 0.538 4.992 9.482 1.00 93.75 89 LYS A O 1
ATOM 706 N N . ALA A 1 90 ? -1.140 4.249 10.782 1.00 94.56 90 ALA A N 1
ATOM 707 C CA . ALA A 1 90 ? -1.754 3.399 9.764 1.00 94.56 90 ALA A CA 1
ATOM 708 C C . ALA A 1 90 ? -2.214 4.227 8.560 1.00 94.56 90 ALA A C 1
ATOM 710 O O . ALA A 1 90 ? -1.896 3.893 7.417 1.00 94.56 90 ALA A O 1
ATOM 711 N N . HIS A 1 91 ? -2.883 5.351 8.814 1.00 94.56 91 HIS A N 1
ATOM 712 C CA . HIS A 1 91 ? -3.318 6.268 7.772 1.00 94.56 91 HIS A CA 1
ATOM 713 C C . HIS A 1 91 ? -2.135 6.792 6.944 1.00 94.56 91 HIS A C 1
ATOM 715 O O . HIS A 1 91 ? -2.169 6.749 5.712 1.00 94.56 91 HIS A O 1
ATOM 721 N N . GLN A 1 92 ? -1.061 7.236 7.604 1.00 92.69 92 GLN A N 1
ATOM 722 C CA . GLN A 1 92 ? 0.130 7.771 6.942 1.00 92.69 92 GLN A CA 1
ATOM 723 C C . GLN A 1 92 ? 0.798 6.742 6.013 1.00 92.69 92 GLN A C 1
ATOM 725 O O . GLN A 1 92 ? 1.110 7.072 4.864 1.00 92.69 92 GLN A O 1
ATOM 730 N N . ILE A 1 93 ? 1.010 5.495 6.459 1.00 93.94 93 ILE A N 1
ATOM 731 C CA . ILE A 1 93 ? 1.650 4.475 5.608 1.00 93.94 93 ILE A CA 1
ATOM 732 C C . ILE A 1 93 ? 0.733 4.014 4.468 1.00 93.94 93 ILE A C 1
ATOM 734 O O . ILE A 1 93 ? 1.206 3.846 3.341 1.00 93.94 93 ILE A O 1
ATOM 738 N N . LEU A 1 94 ? -0.574 3.876 4.714 1.00 95.00 94 LEU A N 1
ATOM 739 C CA . LEU A 1 94 ? -1.557 3.546 3.678 1.00 95.00 94 LEU A CA 1
ATOM 740 C C . LEU A 1 94 ? -1.591 4.620 2.587 1.00 95.00 94 LEU A C 1
ATOM 742 O O . LEU A 1 94 ? -1.587 4.298 1.394 1.00 95.00 94 LEU A O 1
ATOM 746 N N . MET A 1 95 ? -1.548 5.895 2.985 1.00 92.50 95 MET A N 1
ATOM 747 C CA . MET A 1 95 ? -1.459 7.024 2.061 1.00 92.50 95 MET A CA 1
ATOM 748 C C . MET A 1 95 ? -0.198 6.954 1.202 1.00 92.50 95 MET A C 1
ATOM 750 O O . MET A 1 95 ? -0.305 7.033 -0.023 1.00 92.50 95 MET A O 1
ATOM 754 N N . ARG A 1 96 ? 0.974 6.717 1.806 1.00 90.38 96 ARG A N 1
ATOM 755 C CA . ARG A 1 96 ? 2.231 6.552 1.055 1.00 90.38 96 ARG A CA 1
ATOM 756 C C . ARG A 1 96 ? 2.145 5.410 0.043 1.00 90.38 96 ARG A C 1
ATOM 758 O O . ARG A 1 96 ? 2.558 5.576 -1.104 1.00 90.38 96 ARG A O 1
ATOM 765 N N . CYS A 1 97 ? 1.581 4.265 0.428 1.00 92.50 97 CYS A N 1
ATOM 766 C CA . CYS A 1 97 ? 1.409 3.132 -0.483 1.00 92.50 97 CYS A CA 1
ATOM 767 C C . CYS A 1 97 ? 0.515 3.498 -1.678 1.00 92.50 97 CYS A C 1
ATOM 769 O O . CYS A 1 97 ? 0.864 3.224 -2.828 1.00 92.50 97 CYS A O 1
ATOM 771 N N . CYS A 1 98 ? -0.614 4.165 -1.419 1.00 92.75 98 CYS A N 1
ATOM 772 C CA . CYS A 1 98 ? -1.542 4.614 -2.457 1.00 92.75 98 CYS A CA 1
ATOM 773 C C . CYS A 1 98 ? -0.897 5.635 -3.410 1.00 92.75 98 CYS A C 1
ATOM 775 O O . CYS A 1 98 ? -1.069 5.544 -4.626 1.00 92.75 98 CYS A O 1
ATOM 777 N N . GLU A 1 99 ? -0.119 6.581 -2.881 1.00 90.06 99 GLU A N 1
ATOM 778 C CA . GLU A 1 99 ? 0.638 7.552 -3.678 1.00 90.06 99 GLU A CA 1
ATOM 779 C C . GLU A 1 99 ? 1.671 6.871 -4.579 1.00 90.06 99 GLU A C 1
ATOM 781 O O . GLU A 1 99 ? 1.779 7.210 -5.758 1.00 90.06 99 GLU A O 1
ATOM 786 N N . ASN A 1 100 ? 2.368 5.853 -4.073 1.00 88.62 100 ASN A N 1
ATOM 787 C CA . ASN A 1 100 ? 3.333 5.086 -4.858 1.00 88.62 100 ASN A CA 1
ATOM 788 C C . ASN A 1 100 ? 2.669 4.275 -5.978 1.00 88.62 100 ASN A C 1
ATOM 790 O O . ASN A 1 100 ? 3.189 4.253 -7.094 1.00 88.62 100 ASN A O 1
ATOM 794 N N . ILE A 1 101 ? 1.496 3.680 -5.734 1.00 91.06 101 ILE A N 1
ATOM 795 C CA . ILE A 1 101 ? 0.690 3.035 -6.787 1.00 91.06 101 ILE A CA 1
ATOM 796 C C . ILE A 1 101 ? 0.352 4.029 -7.897 1.00 91.06 101 ILE A C 1
ATOM 798 O O . ILE A 1 101 ? 0.516 3.711 -9.075 1.00 91.06 101 ILE A O 1
ATOM 802 N N . MET A 1 102 ? -0.092 5.237 -7.532 1.00 88.56 102 MET A N 1
ATOM 803 C CA . MET A 1 102 ? -0.415 6.278 -8.509 1.00 88.56 102 MET A CA 1
ATOM 804 C C . MET A 1 102 ? 0.824 6.736 -9.281 1.00 88.56 102 MET A C 1
ATOM 806 O O . MET A 1 102 ? 0.775 6.809 -10.504 1.00 88.56 102 MET A O 1
ATOM 810 N N . ARG A 1 103 ? 1.938 6.995 -8.590 1.00 86.56 103 ARG A N 1
ATOM 811 C CA . ARG A 1 103 ? 3.193 7.460 -9.196 1.00 86.56 103 ARG A CA 1
ATOM 812 C C . ARG A 1 103 ? 3.784 6.449 -10.179 1.00 86.56 103 ARG A C 1
ATOM 814 O O . ARG A 1 103 ? 4.341 6.847 -11.195 1.00 86.56 103 ARG A O 1
ATOM 821 N N . MET A 1 104 ? 3.665 5.158 -9.881 1.00 85.75 104 MET A N 1
ATOM 822 C CA . MET A 1 104 ? 4.143 4.072 -10.741 1.00 85.75 104 MET A CA 1
ATOM 823 C C . MET A 1 104 ? 3.124 3.635 -11.806 1.00 85.75 104 MET A C 1
ATOM 825 O O . MET A 1 104 ? 3.389 2.675 -12.525 1.00 85.75 104 MET A O 1
ATOM 829 N N . ASN A 1 105 ? 1.964 4.300 -11.910 1.00 88.38 105 ASN A N 1
ATOM 830 C CA . ASN A 1 105 ? 0.869 3.923 -12.813 1.00 88.38 105 ASN A CA 1
ATOM 831 C C . ASN A 1 105 ? 0.440 2.447 -12.682 1.00 88.38 105 ASN A C 1
ATOM 833 O O . ASN A 1 105 ? 0.104 1.791 -13.667 1.00 88.38 105 ASN A O 1
ATOM 837 N N . LEU A 1 106 ? 0.440 1.918 -11.455 1.00 89.81 106 LEU A N 1
ATOM 838 C CA . LEU A 1 106 ? -0.007 0.553 -11.184 1.00 89.81 106 LEU A CA 1
ATOM 839 C C . LEU A 1 106 ? -1.545 0.458 -11.155 1.00 89.81 106 LEU A C 1
ATOM 841 O O . LEU A 1 106 ? -2.223 1.457 -10.882 1.00 89.81 106 LEU A O 1
ATOM 845 N N . PRO A 1 107 ? -2.119 -0.740 -11.392 1.00 89.88 107 PRO A N 1
ATOM 846 C CA . PRO A 1 107 ? -3.559 -0.954 -11.305 1.00 89.88 107 PRO A CA 1
ATOM 847 C C . PRO A 1 107 ? -4.113 -0.568 -9.931 1.00 89.88 107 PRO A C 1
ATOM 849 O O . PRO A 1 107 ? -3.613 -1.005 -8.893 1.00 89.88 107 PRO A O 1
ATOM 852 N N . ARG A 1 108 ? -5.178 0.237 -9.926 1.00 89.56 108 ARG A N 1
ATOM 853 C CA . ARG A 1 108 ? -5.863 0.665 -8.702 1.00 89.56 108 ARG A CA 1
ATOM 854 C C . ARG A 1 108 ? -6.996 -0.299 -8.395 1.00 89.56 108 ARG A C 1
ATOM 856 O O . ARG A 1 108 ? -7.847 -0.546 -9.245 1.00 89.56 108 ARG A O 1
ATOM 863 N N . SER A 1 109 ? -7.030 -0.799 -7.171 1.00 92.69 109 SER A N 1
ATOM 864 C CA . SER A 1 109 ? -8.175 -1.545 -6.666 1.00 92.69 109 SER A CA 1
ATOM 865 C C . SER A 1 109 ? -9.309 -0.607 -6.245 1.00 92.69 109 SER A C 1
ATOM 867 O O . SER A 1 109 ? -9.145 0.617 -6.120 1.00 92.69 109 SER A O 1
ATOM 869 N N . ASN A 1 110 ? -10.470 -1.202 -5.972 1.00 93.19 110 ASN A N 1
ATOM 870 C CA . ASN A 1 110 ? -11.585 -0.488 -5.365 1.00 93.19 110 ASN A CA 1
ATOM 871 C C . ASN A 1 110 ? -11.209 0.030 -3.969 1.00 93.19 110 ASN A C 1
ATOM 873 O O . ASN A 1 110 ? -11.493 1.186 -3.676 1.00 93.19 110 ASN A O 1
ATOM 877 N N . GLN A 1 111 ? -10.504 -0.768 -3.159 1.00 94.12 111 GLN A N 1
ATOM 878 C CA . GLN A 1 111 ? -10.022 -0.388 -1.827 1.00 94.12 111 GLN A CA 1
ATOM 879 C C . GLN A 1 111 ? -9.158 0.874 -1.876 1.00 94.12 111 GLN A C 1
ATOM 881 O O . GLN A 1 111 ? -9.447 1.851 -1.188 1.00 94.12 111 GLN A O 1
ATOM 886 N N . VAL A 1 112 ? -8.147 0.893 -2.752 1.00 92.50 112 VAL A N 1
ATOM 887 C CA . VAL A 1 112 ? -7.267 2.056 -2.947 1.00 92.50 112 VAL A CA 1
ATOM 888 C C . VAL A 1 112 ? -8.075 3.277 -3.385 1.00 92.50 112 VAL A C 1
ATOM 890 O O . VAL A 1 112 ? -7.897 4.374 -2.860 1.00 92.50 112 VAL A O 1
ATOM 893 N N . SER A 1 113 ? -9.012 3.093 -4.317 1.00 92.12 113 SER A N 1
ATOM 894 C CA . SER A 1 113 ? -9.867 4.182 -4.798 1.00 92.12 113 SER A CA 1
ATOM 895 C C . SER A 1 113 ? -10.776 4.745 -3.699 1.00 92.12 113 SER A C 1
ATOM 897 O O . SER A 1 113 ? -10.981 5.957 -3.635 1.00 92.12 113 SER A O 1
ATOM 899 N N . VAL A 1 114 ? -11.315 3.889 -2.830 1.00 91.56 114 VAL A N 1
ATOM 900 C CA . VAL A 1 114 ? -12.144 4.288 -1.684 1.00 91.56 114 VAL A CA 1
ATOM 901 C C . VAL A 1 114 ? -11.308 5.033 -0.644 1.00 91.56 114 VAL A C 1
ATOM 903 O O . VAL A 1 114 ? -11.708 6.122 -0.238 1.00 91.56 114 VAL A O 1
ATOM 906 N N . PHE A 1 115 ? -10.133 4.510 -0.286 1.00 93.31 115 PHE A N 1
ATOM 907 C CA . PHE A 1 115 ? -9.224 5.131 0.681 1.00 93.31 115 PHE A CA 1
ATOM 908 C C . PHE A 1 115 ? -8.736 6.517 0.222 1.00 93.31 115 PHE A C 1
ATOM 910 O O . PHE A 1 115 ? -8.712 7.474 0.991 1.00 93.31 115 PHE A O 1
ATOM 917 N N . ILE A 1 116 ? -8.425 6.686 -1.067 1.00 90.88 116 ILE A N 1
ATOM 918 C CA . ILE A 1 116 ? -8.065 8.007 -1.609 1.00 90.88 116 ILE A CA 1
ATOM 919 C C . ILE A 1 116 ? -9.270 8.964 -1.582 1.00 90.88 116 ILE A C 1
ATOM 921 O O . ILE A 1 116 ? -9.110 10.152 -1.316 1.00 90.88 116 ILE A O 1
ATOM 925 N N . ARG A 1 117 ? -10.494 8.481 -1.840 1.00 87.75 117 ARG A N 1
ATOM 926 C CA . ARG A 1 117 ? -11.701 9.329 -1.816 1.00 87.75 117 ARG A CA 1
ATOM 927 C C . ARG A 1 117 ? -12.113 9.750 -0.411 1.00 87.75 117 ARG A C 1
ATOM 929 O O . ARG A 1 117 ? -12.639 10.852 -0.262 1.00 87.75 117 ARG A O 1
ATOM 936 N N . SER A 1 118 ? -11.903 8.917 0.609 1.00 83.12 118 SER A N 1
ATOM 937 C CA . SER A 1 118 ? -12.199 9.303 1.995 1.00 83.12 118 SER A CA 1
ATOM 938 C C . SER A 1 118 ? -11.354 10.502 2.435 1.00 83.12 118 SER A C 1
ATOM 940 O O . SER A 1 118 ? -11.863 11.354 3.155 1.00 83.12 118 SER A O 1
ATOM 942 N N . LYS A 1 119 ? -10.135 10.656 1.895 1.00 70.56 119 LYS A N 1
ATOM 943 C CA . LYS A 1 119 ? -9.303 11.861 2.064 1.00 70.56 119 LYS A CA 1
ATOM 944 C C . LYS A 1 119 ? -9.984 13.129 1.540 1.00 70.56 119 LYS A C 1
ATOM 946 O O . LYS A 1 119 ? -9.956 14.161 2.199 1.00 70.56 119 LYS A O 1
ATOM 951 N N . SER A 1 120 ? -10.615 13.068 0.365 1.00 56.91 120 SER A N 1
ATOM 952 C CA . SER A 1 120 ? -11.236 14.244 -0.266 1.00 56.91 120 SER A CA 1
ATOM 953 C C . SER A 1 120 ? -12.444 14.784 0.502 1.00 56.91 120 SER A C 1
ATOM 955 O O . SER A 1 120 ? -12.779 15.951 0.342 1.00 56.91 120 SER A O 1
ATOM 957 N N . LYS A 1 121 ? -13.093 13.961 1.335 1.00 51.53 121 LYS A N 1
ATOM 958 C CA . LYS A 1 121 ? -14.224 14.388 2.173 1.00 51.53 121 LYS A CA 1
ATOM 959 C C . LYS A 1 121 ? -13.808 15.029 3.501 1.00 51.53 121 LYS A C 1
ATOM 961 O O . LYS A 1 121 ? -14.654 15.634 4.139 1.00 51.53 121 LYS A O 1
ATOM 966 N N . ILE A 1 122 ? -12.542 14.909 3.904 1.00 46.44 122 ILE A N 1
ATOM 967 C CA . ILE A 1 122 ? -12.002 15.507 5.141 1.00 46.44 122 ILE A CA 1
ATOM 968 C C . ILE A 1 122 ? -11.569 16.976 4.915 1.00 46.44 122 ILE A C 1
ATOM 970 O O . ILE A 1 122 ? -11.295 17.697 5.865 1.00 46.44 122 ILE A O 1
ATOM 974 N N . LEU A 1 123 ? -11.546 17.448 3.660 1.00 36.25 123 LEU A N 1
ATOM 975 C CA . LEU A 1 123 ? -11.178 18.820 3.271 1.00 36.25 123 LEU A CA 1
ATOM 976 C C . LEU A 1 123 ? -12.386 19.747 2.994 1.00 36.25 123 LEU A C 1
ATOM 978 O O . LEU A 1 123 ? -12.222 20.740 2.286 1.00 36.25 123 LEU A O 1
ATOM 982 N N . VAL A 1 124 ? -13.581 19.434 3.514 1.00 29.97 124 VAL A N 1
ATOM 983 C CA . VAL A 1 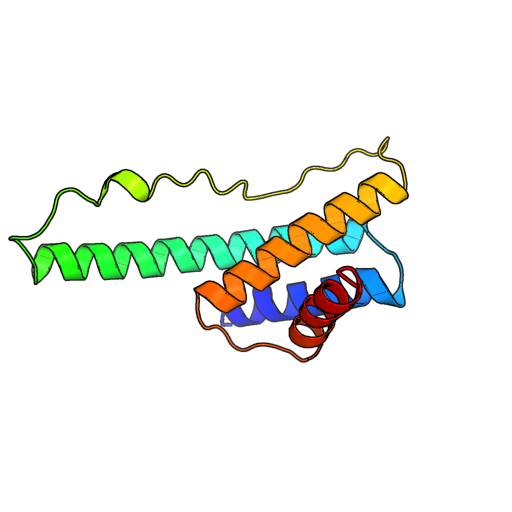124 ? -14.776 20.306 3.438 1.00 29.97 124 VAL A CA 1
ATOM 984 C C . VAL A 1 124 ? -15.180 20.768 4.827 1.00 29.97 124 VAL A C 1
ATOM 986 O O . VAL A 1 124 ? -15.311 19.887 5.704 1.00 29.97 124 VAL A O 1
#

Foldseek 3Di:
DDLLVQLQVLLLVLLCCVPPVLNLVSSQVSLLSSLLSLVVVVVVVVVVVVVCCVVPVVDDDDPPVVPPPPPPSHDDDDPPDDSVSSSVSSLVSSVVSLVSCVVVVHDDDPSSVVSVVVVVVVVD

Organism: NCBI:txid566293